Protein AF-A0A7T8GSR3-F1 (afdb_monomer_lite)

Structure (mmCIF, N/CA/C/O backbone):
data_AF-A0A7T8GSR3-F1
#
_entry.id   AF-A0A7T8GSR3-F1
#
loop_
_atom_site.group_PDB
_atom_site.id
_atom_site.type_symbol
_atom_site.label_atom_id
_atom_site.label_alt_id
_atom_site.label_comp_id
_atom_site.label_asym_id
_atom_site.label_entity_id
_atom_site.label_seq_id
_atom_site.pdbx_PDB_ins_code
_atom_site.Cartn_x
_atom_site.Cartn_y
_atom_site.Cartn_z
_atom_site.occupancy
_atom_site.B_iso_or_equiv
_atom_site.auth_seq_id
_atom_site.auth_comp_id
_atom_site.auth_asym_id
_atom_site.auth_atom_id
_atom_site.pdbx_PDB_model_num
ATOM 1 N N . MET A 1 1 ? 4.506 0.360 13.925 1.00 62.75 1 MET A N 1
ATOM 2 C CA . MET A 1 1 ? 3.218 -0.331 14.202 1.00 62.75 1 MET A CA 1
ATOM 3 C C . MET A 1 1 ? 2.027 0.299 13.454 1.00 62.75 1 MET A C 1
ATOM 5 O O . MET A 1 1 ? 0.956 0.458 14.029 1.00 62.75 1 MET A O 1
ATOM 9 N N . GLU A 1 2 ? 2.160 0.671 12.179 1.00 84.25 2 GLU A N 1
ATOM 10 C CA . GLU A 1 2 ? 1.029 1.244 11.423 1.00 84.25 2 GLU A CA 1
ATOM 11 C C . GLU A 1 2 ? 0.012 0.173 11.003 1.00 84.25 2 GLU A C 1
ATOM 13 O O . GLU A 1 2 ? -1.176 0.323 11.268 1.00 84.25 2 GLU A O 1
ATOM 18 N N . GLN A 1 3 ? 0.481 -0.958 10.471 1.00 88.06 3 GLN A N 1
ATOM 19 C CA . GLN A 1 3 ? -0.362 -2.081 10.040 1.00 88.06 3 GLN A CA 1
ATOM 20 C C . GLN A 1 3 ? -1.294 -2.583 11.154 1.00 88.06 3 GLN A C 1
ATOM 22 O O . GLN A 1 3 ? -2.496 -2.712 10.953 1.00 88.06 3 GLN A O 1
ATOM 27 N N . LEU A 1 4 ? -0.782 -2.727 12.381 1.00 86.12 4 LEU A N 1
ATOM 28 C CA . LEU A 1 4 ? -1.589 -3.129 13.538 1.00 86.12 4 LEU A CA 1
ATOM 29 C C . LEU A 1 4 ? -2.681 -2.101 13.897 1.00 86.12 4 LEU A C 1
ATOM 31 O O . LEU A 1 4 ? -3.760 -2.468 14.355 1.00 86.12 4 LEU A O 1
ATOM 35 N N . LYS A 1 5 ? -2.419 -0.803 13.689 1.00 86.38 5 LYS A N 1
ATOM 36 C CA . LYS A 1 5 ? -3.415 0.263 13.890 1.00 86.38 5 LYS A CA 1
ATOM 37 C C . LYS A 1 5 ? -4.467 0.266 12.779 1.00 86.38 5 LYS A C 1
ATOM 39 O O . LYS A 1 5 ? -5.616 0.600 13.051 1.00 86.38 5 LYS A O 1
ATOM 44 N N . LEU A 1 6 ? -4.082 -0.084 11.553 1.00 87.31 6 LEU A N 1
ATOM 45 C CA . LEU A 1 6 ? -4.975 -0.149 10.397 1.00 87.31 6 LEU A CA 1
ATOM 46 C C . LEU A 1 6 ? -5.882 -1.386 10.428 1.00 87.31 6 LEU A C 1
ATOM 48 O O . LEU A 1 6 ? -7.061 -1.267 10.103 1.00 87.31 6 LEU A O 1
ATOM 52 N N . LEU A 1 7 ? -5.371 -2.527 10.903 1.00 86.25 7 LEU A N 1
ATOM 53 C CA . LEU A 1 7 ? -6.143 -3.758 11.112 1.00 86.25 7 LEU A CA 1
ATOM 54 C C . LEU A 1 7 ? -7.324 -3.546 12.068 1.00 86.25 7 LEU A C 1
ATOM 56 O O . LEU A 1 7 ? -8.409 -4.070 11.845 1.00 86.25 7 LEU A O 1
ATOM 60 N N . LYS A 1 8 ? -7.143 -2.715 13.101 1.00 86.19 8 LYS A N 1
ATOM 61 C CA . LYS A 1 8 ? -8.195 -2.371 14.074 1.00 86.19 8 LYS A CA 1
ATOM 62 C C . LYS A 1 8 ? -9.269 -1.425 13.520 1.00 86.19 8 LYS A C 1
ATOM 64 O O . LYS A 1 8 ? -10.242 -1.140 14.214 1.00 86.19 8 LYS A O 1
ATOM 69 N N . LYS A 1 9 ? -9.092 -0.889 12.309 1.00 86.19 9 LYS A N 1
ATOM 70 C CA . LYS A 1 9 ? -10.010 0.068 11.682 1.00 86.19 9 LYS A CA 1
ATOM 71 C C . LYS A 1 9 ? -10.743 -0.574 10.508 1.00 86.19 9 LYS A C 1
ATOM 73 O O . LYS A 1 9 ? -10.154 -1.318 9.722 1.00 86.19 9 LYS A O 1
ATOM 78 N N . LYS A 1 10 ? -12.017 -0.203 10.351 1.00 83.19 10 LYS A N 1
ATOM 79 C CA . LYS A 1 10 ? -12.801 -0.492 9.140 1.00 83.19 10 LYS A CA 1
ATOM 80 C C . LYS A 1 10 ? -12.117 0.125 7.922 1.00 83.19 10 LYS A C 1
ATOM 82 O O . LYS A 1 10 ? -11.552 1.210 8.046 1.00 83.19 10 LYS A O 1
ATOM 87 N N . GLU A 1 11 ? -12.216 -0.524 6.764 1.00 79.88 11 GLU A N 1
ATOM 88 C CA . GLU A 1 11 ? -11.560 -0.103 5.515 1.00 79.88 11 GLU A CA 1
ATOM 89 C C . GLU A 1 11 ? -11.737 1.385 5.202 1.00 79.88 11 GLU A C 1
ATOM 91 O O . GLU A 1 11 ? -10.756 2.099 5.013 1.00 79.88 11 GLU A O 1
ATOM 96 N N . ASN A 1 12 ? -12.967 1.887 5.295 1.00 78.31 12 ASN A N 1
ATOM 97 C CA . ASN A 1 12 ? -13.297 3.282 4.984 1.00 78.31 12 ASN A CA 1
ATOM 98 C C . ASN A 1 12 ? -12.755 4.303 6.006 1.00 78.31 12 ASN A C 1
ATOM 100 O O . ASN A 1 12 ? -12.750 5.500 5.739 1.00 78.31 12 ASN A O 1
ATOM 104 N N . ALA A 1 13 ? -12.309 3.852 7.183 1.00 83.81 13 ALA A N 1
ATOM 105 C CA . ALA A 1 13 ? -11.751 4.694 8.245 1.00 83.81 13 ALA A CA 1
ATOM 106 C C . ALA A 1 13 ? -10.214 4.608 8.330 1.00 83.81 13 ALA A C 1
ATOM 108 O O . ALA A 1 13 ? -9.595 5.197 9.229 1.00 83.81 13 ALA A O 1
ATOM 109 N N . ARG A 1 14 ? -9.576 3.848 7.431 1.00 88.00 14 ARG A N 1
ATOM 110 C CA . ARG A 1 14 ? -8.121 3.694 7.388 1.00 88.00 14 ARG A CA 1
ATOM 111 C C . ARG A 1 14 ? -7.488 4.966 6.832 1.00 88.00 14 ARG A C 1
ATOM 113 O O . ARG A 1 14 ? -7.796 5.411 5.733 1.00 88.00 14 ARG A O 1
ATOM 120 N N . ARG A 1 15 ? 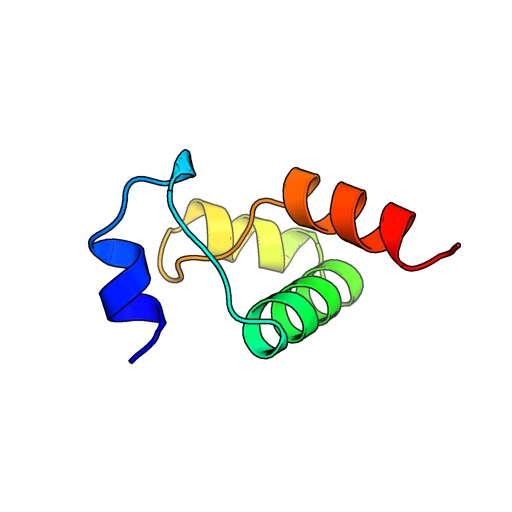-6.588 5.553 7.621 1.00 87.19 15 ARG A N 1
ATOM 121 C CA . ARG A 1 15 ? -5.720 6.660 7.208 1.00 87.19 15 ARG A CA 1
ATOM 122 C C . ARG A 1 15 ? -4.307 6.119 7.103 1.00 87.19 15 ARG A C 1
ATOM 124 O O . ARG A 1 15 ? -3.736 5.736 8.122 1.00 87.19 15 ARG A O 1
ATOM 131 N N . TYR A 1 16 ? -3.804 6.052 5.880 1.00 88.44 16 TYR A N 1
ATOM 132 C CA . TYR A 1 16 ? -2.467 5.565 5.563 1.00 88.44 16 TYR A CA 1
ATOM 133 C C . TYR A 1 16 ? -1.454 6.696 5.752 1.00 88.44 16 TYR A C 1
ATOM 135 O O . TYR A 1 16 ? -1.773 7.857 5.481 1.00 88.44 16 TYR A O 1
ATOM 143 N N . SER A 1 17 ? -0.249 6.380 6.230 1.00 89.44 17 SER A N 1
ATOM 144 C CA . SER A 1 17 ? 0.823 7.376 6.266 1.00 89.44 17 SER A CA 1
ATOM 145 C C . SER A 1 17 ? 1.243 7.781 4.849 1.00 89.44 17 SER A C 1
ATOM 147 O O . SER A 1 17 ? 1.136 6.972 3.923 1.00 89.44 17 SER A O 1
ATOM 149 N N . PRO A 1 18 ? 1.783 8.999 4.663 1.00 86.94 18 PRO A N 1
ATOM 150 C CA . PRO A 1 18 ? 2.356 9.411 3.382 1.00 86.94 18 PRO A CA 1
ATOM 151 C C . PRO A 1 18 ? 3.465 8.460 2.908 1.00 86.94 18 PRO A C 1
ATOM 153 O O . PRO A 1 18 ? 3.553 8.168 1.721 1.00 86.94 18 PRO A O 1
ATOM 156 N N . THR A 1 19 ? 4.258 7.901 3.828 1.00 89.56 19 THR A N 1
ATOM 157 C CA . THR A 1 19 ? 5.281 6.896 3.506 1.00 89.56 19 THR A CA 1
ATOM 158 C C . THR A 1 19 ? 4.663 5.614 2.951 1.00 89.56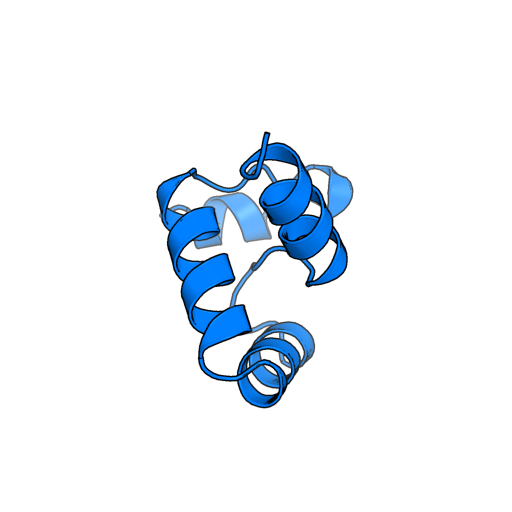 19 THR A C 1
ATOM 160 O O . THR A 1 19 ? 5.118 5.111 1.928 1.00 89.56 19 THR A O 1
ATOM 163 N N . LEU A 1 20 ? 3.605 5.095 3.582 1.00 88.56 20 LEU A N 1
ATOM 164 C CA . LEU A 1 20 ? 2.925 3.891 3.102 1.00 88.56 20 LEU A CA 1
ATOM 165 C C . LEU A 1 20 ? 2.220 4.132 1.763 1.00 88.56 20 LEU A C 1
ATOM 167 O O . LEU A 1 20 ? 2.237 3.249 0.912 1.00 88.56 20 LEU A O 1
ATOM 171 N N . LEU A 1 21 ? 1.648 5.322 1.553 1.00 88.94 21 LEU A N 1
ATOM 172 C CA . LEU A 1 21 ? 1.076 5.723 0.265 1.00 88.94 21 LEU A CA 1
ATOM 173 C C . LEU A 1 21 ? 2.141 5.770 -0.837 1.00 88.94 21 LEU A C 1
ATOM 175 O O . LEU A 1 21 ? 1.909 5.233 -1.914 1.00 88.94 21 LEU A O 1
ATOM 179 N N . ALA A 1 22 ? 3.321 6.335 -0.564 1.00 89.06 22 ALA A N 1
ATOM 180 C CA . ALA A 1 22 ? 4.423 6.370 -1.524 1.00 89.06 22 ALA A CA 1
ATOM 181 C C . ALA A 1 22 ? 4.912 4.959 -1.896 1.00 89.06 22 ALA A C 1
ATOM 183 O O . ALA A 1 22 ? 5.083 4.657 -3.075 1.00 89.06 22 ALA A O 1
ATOM 184 N N . VAL A 1 23 ? 5.073 4.071 -0.906 1.00 90.06 23 VAL A N 1
ATOM 185 C CA . VAL A 1 23 ? 5.436 2.660 -1.140 1.00 90.06 23 VAL A CA 1
ATOM 186 C C . VAL A 1 23 ? 4.351 1.939 -1.938 1.00 90.06 23 VAL A C 1
ATOM 188 O O . VAL A 1 23 ? 4.659 1.209 -2.874 1.00 90.06 23 VAL A O 1
ATOM 191 N N . ALA A 1 24 ? 3.082 2.168 -1.605 1.00 90.50 24 ALA A N 1
ATOM 192 C CA . ALA A 1 24 ? 1.956 1.573 -2.307 1.00 90.50 24 ALA A CA 1
ATOM 193 C C . ALA A 1 24 ? 1.884 2.038 -3.774 1.00 90.50 24 ALA A C 1
ATOM 195 O O . ALA A 1 24 ? 1.749 1.197 -4.658 1.00 90.50 24 ALA A O 1
ATOM 196 N N . CYS A 1 25 ? 2.076 3.335 -4.044 1.00 88.94 25 CYS A N 1
ATOM 197 C CA . CYS A 1 25 ? 2.226 3.863 -5.404 1.00 88.94 25 CYS A CA 1
ATOM 198 C C . CYS A 1 25 ? 3.412 3.223 -6.132 1.00 88.94 25 CYS A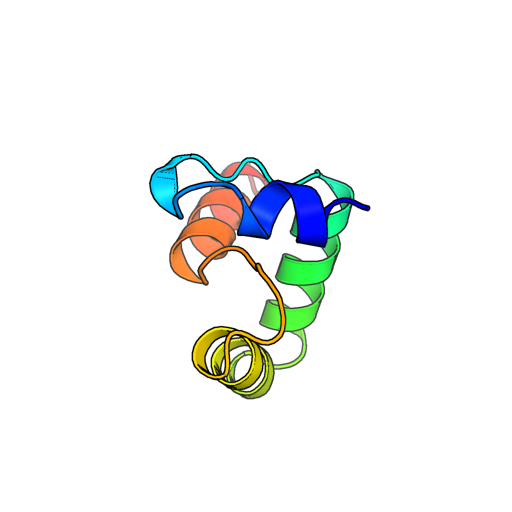 C 1
ATOM 200 O O . CYS A 1 25 ? 3.284 2.841 -7.292 1.00 88.94 25 CYS A O 1
ATOM 202 N N . LEU A 1 26 ? 4.568 3.092 -5.477 1.00 90.00 26 LEU A N 1
ATOM 203 C CA . LEU A 1 26 ? 5.744 2.4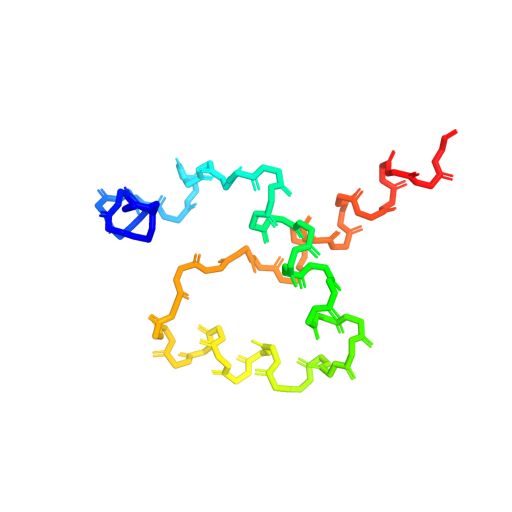70 -6.083 1.00 90.00 26 LEU A CA 1
ATOM 204 C C . LEU A 1 26 ? 5.467 1.012 -6.468 1.00 90.00 26 LEU A C 1
ATOM 206 O O . LEU A 1 26 ? 5.808 0.591 -7.570 1.00 90.00 26 LEU A O 1
ATOM 210 N N . TRP A 1 27 ? 4.829 0.245 -5.584 1.00 91.12 27 TRP A N 1
ATOM 211 C CA . TRP A 1 27 ? 4.490 -1.156 -5.838 1.00 91.12 27 TRP A CA 1
ATOM 212 C C . TRP A 1 27 ? 3.449 -1.306 -6.942 1.00 91.12 27 TRP A C 1
ATOM 214 O O . TRP A 1 27 ? 3.617 -2.158 -7.813 1.00 91.12 27 TRP A O 1
ATOM 224 N N . GLU A 1 28 ? 2.420 -0.457 -6.945 1.00 89.69 28 GLU A N 1
ATOM 225 C CA . GLU A 1 28 ? 1.418 -0.422 -8.009 1.00 89.69 28 GLU A CA 1
ATOM 226 C C . GLU A 1 28 ? 2.047 -0.100 -9.372 1.00 89.69 28 GLU A C 1
ATOM 228 O O . GLU A 1 28 ? 1.723 -0.766 -10.351 1.00 89.69 28 GLU A O 1
ATOM 233 N N . ASN A 1 29 ? 2.991 0.846 -9.435 1.00 89.56 29 ASN A N 1
ATOM 234 C CA . ASN A 1 29 ? 3.718 1.169 -10.668 1.00 89.56 29 ASN A CA 1
ATOM 235 C C . ASN A 1 29 ? 4.696 0.062 -11.095 1.00 89.56 29 ASN A C 1
ATOM 237 O O . ASN A 1 29 ? 4.861 -0.186 -12.286 1.00 89.56 29 ASN A O 1
ATOM 241 N N . THR A 1 30 ? 5.347 -0.609 -10.141 1.00 92.50 30 THR A N 1
ATOM 242 C CA . THR A 1 30 ? 6.348 -1.649 -10.435 1.00 92.50 30 THR A CA 1
ATOM 243 C C . THR A 1 30 ? 5.692 -2.940 -10.923 1.00 92.50 30 THR A C 1
ATOM 245 O O . THR A 1 30 ? 6.157 -3.554 -11.881 1.00 92.50 30 THR A O 1
ATOM 248 N N . SER A 1 31 ? 4.621 -3.386 -10.262 1.00 91.81 31 SER A N 1
ATOM 249 C CA . SER A 1 31 ? 3.879 -4.581 -10.664 1.00 91.81 31 SER A CA 1
ATOM 250 C C . SER A 1 31 ? 2.437 -4.545 -10.138 1.00 91.81 31 SER A C 1
ATOM 252 O O . SER A 1 31 ? 2.163 -4.995 -9.018 1.00 91.81 31 SER A O 1
ATOM 254 N N . PRO A 1 32 ? 1.476 -4.082 -10.959 1.00 89.94 32 PRO A N 1
ATOM 255 C CA . PRO A 1 32 ? 0.068 -4.015 -10.573 1.00 89.94 32 PRO A CA 1
ATOM 256 C C . PRO A 1 32 ? -0.511 -5.386 -10.202 1.00 89.94 32 PRO A C 1
ATOM 258 O O . PRO A 1 32 ? -1.344 -5.496 -9.303 1.00 89.94 32 PRO A O 1
ATOM 261 N N . SER A 1 33 ? -0.074 -6.443 -10.891 1.00 90.50 33 SER A N 1
ATOM 262 C CA . SER A 1 33 ? -0.551 -7.811 -10.674 1.00 90.50 33 SER A CA 1
ATOM 263 C C . SER A 1 33 ? -0.152 -8.336 -9.295 1.00 90.50 33 SER A C 1
ATOM 265 O O . SER A 1 33 ? -0.991 -8.888 -8.585 1.00 90.50 33 SER A O 1
ATOM 267 N N . LEU A 1 34 ? 1.100 -8.105 -8.881 1.00 88.31 34 LEU A N 1
ATOM 268 C CA . LEU A 1 34 ? 1.569 -8.469 -7.541 1.00 88.31 34 LEU A CA 1
ATOM 269 C C . LEU A 1 34 ? 0.892 -7.621 -6.467 1.00 88.31 34 LEU A C 1
ATOM 271 O O . LEU A 1 34 ? 0.484 -8.151 -5.438 1.00 88.31 34 LEU A O 1
ATOM 275 N N . TYR A 1 35 ? 0.707 -6.325 -6.722 1.00 91.00 35 TYR A N 1
ATOM 276 C CA . TYR A 1 35 ? 0.008 -5.441 -5.796 1.00 91.00 35 TYR A CA 1
ATOM 277 C C . TYR A 1 35 ? -1.428 -5.912 -5.517 1.00 91.00 35 TYR A C 1
ATOM 279 O O . TYR A 1 35 ? -1.843 -6.006 -4.361 1.00 91.00 35 TYR A O 1
ATOM 287 N N . ARG A 1 36 ? -2.171 -6.296 -6.566 1.00 90.25 36 ARG A N 1
ATOM 288 C CA . ARG A 1 36 ? -3.519 -6.873 -6.432 1.00 90.25 36 ARG A CA 1
ATOM 289 C C . ARG A 1 36 ? -3.514 -8.209 -5.702 1.00 90.25 36 ARG A C 1
ATOM 291 O O . ARG A 1 36 ? -4.420 -8.445 -4.913 1.00 90.25 36 ARG A O 1
ATOM 298 N N . MET A 1 37 ? -2.514 -9.057 -5.944 1.00 90.94 37 MET A N 1
ATOM 299 C CA . MET A 1 37 ? -2.374 -10.327 -5.230 1.00 90.94 37 MET A CA 1
ATOM 300 C C . MET A 1 37 ? -2.195 -10.089 -3.727 1.00 90.94 37 MET A C 1
ATOM 302 O O . MET A 1 37 ? -2.927 -10.663 -2.933 1.00 90.94 37 MET A O 1
ATOM 306 N N . ILE A 1 38 ? -1.301 -9.175 -3.336 1.00 89.62 38 ILE A N 1
ATOM 307 C CA . ILE A 1 38 ? -1.061 -8.821 -1.927 1.00 89.62 38 ILE A CA 1
ATOM 308 C C . ILE A 1 38 ? -2.315 -8.209 -1.283 1.00 89.62 38 ILE A C 1
ATOM 310 O O . ILE A 1 38 ? -2.628 -8.515 -0.132 1.00 89.62 38 ILE A O 1
ATOM 314 N N . LEU A 1 39 ? -3.042 -7.360 -2.017 1.00 88.81 39 LEU A N 1
ATOM 315 C CA . LEU A 1 39 ? -4.319 -6.800 -1.568 1.00 88.81 39 LEU A CA 1
ATOM 316 C C . LEU A 1 39 ? -5.385 -7.879 -1.354 1.00 88.81 39 LEU A C 1
ATOM 318 O O . LEU A 1 39 ? -6.086 -7.840 -0.348 1.00 88.81 39 LEU A O 1
ATOM 322 N N . HIS A 1 40 ? -5.510 -8.818 -2.294 1.00 88.81 40 HIS A N 1
ATOM 323 C CA . HIS A 1 40 ? -6.491 -9.900 -2.240 1.00 88.81 40 HIS A CA 1
ATOM 324 C C . HIS A 1 40 ? -6.211 -10.868 -1.088 1.00 88.81 40 HIS A C 1
ATOM 326 O O . HIS A 1 40 ? -7.134 -11.293 -0.402 1.00 88.81 40 HIS A O 1
ATOM 332 N N . ASP A 1 41 ? -4.939 -11.190 -0.860 1.00 86.94 41 ASP A N 1
ATOM 333 C CA . ASP A 1 41 ? -4.528 -12.083 0.223 1.00 86.94 41 ASP A CA 1
ATOM 334 C C . ASP A 1 41 ? -4.727 -11.447 1.613 1.00 86.94 41 ASP A C 1
ATOM 336 O O . ASP A 1 41 ? -4.841 -12.126 2.628 1.00 86.94 41 ASP A O 1
ATOM 340 N N . GLY A 1 42 ? -4.804 -10.112 1.681 1.00 82.00 42 GLY A N 1
ATOM 341 C CA . GLY A 1 42 ? -5.089 -9.391 2.922 1.00 82.00 42 GLY A CA 1
ATOM 342 C C . GLY A 1 42 ? -3.944 -9.418 3.941 1.00 82.00 42 GLY A C 1
ATOM 343 O O . GLY A 1 42 ? -4.116 -8.921 5.056 1.00 82.00 42 GLY A O 1
ATOM 344 N N . PHE A 1 43 ? -2.765 -9.934 3.564 1.00 79.38 43 PHE A N 1
ATOM 345 C CA . PHE A 1 43 ? -1.557 -9.949 4.401 1.00 79.38 43 PHE A CA 1
ATOM 346 C C . PHE A 1 43 ? -1.163 -8.554 4.894 1.00 79.38 43 PHE A C 1
ATOM 348 O O . PHE A 1 43 ? -0.687 -8.394 6.020 1.00 79.38 43 PHE A O 1
ATOM 355 N N . LEU A 1 44 ? -1.350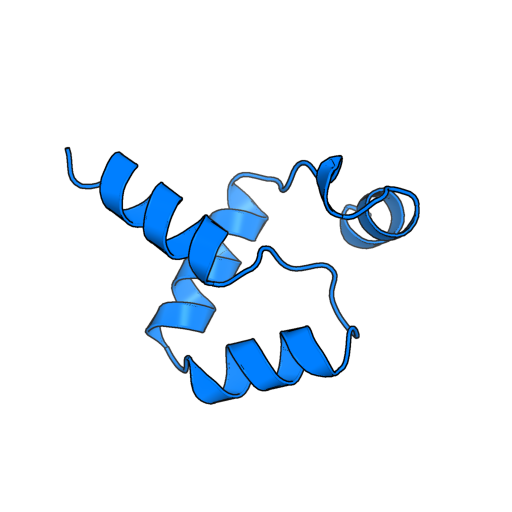 -7.538 4.048 1.00 84.50 44 LEU A N 1
ATOM 356 C CA . LEU A 1 44 ? -1.063 -6.149 4.370 1.00 84.50 44 LEU A CA 1
ATOM 357 C C . LEU A 1 44 ? -2.307 -5.295 4.184 1.00 84.50 44 LEU A C 1
ATOM 359 O O . LEU A 1 44 ? -3.014 -5.359 3.182 1.00 84.50 44 LEU A O 1
ATOM 363 N N . THR A 1 45 ? -2.528 -4.413 5.148 1.00 89.25 45 THR A N 1
ATOM 364 C CA . THR A 1 45 ? -3.530 -3.368 5.040 1.00 89.25 45 THR A CA 1
ATOM 365 C C . THR A 1 45 ? -2.991 -2.247 4.155 1.00 89.25 45 THR A C 1
ATOM 367 O O . THR A 1 45 ? -2.332 -1.318 4.633 1.00 89.25 45 THR A O 1
ATOM 370 N N . LEU A 1 46 ? -3.257 -2.359 2.856 1.00 88.56 46 LEU A N 1
ATOM 371 C CA . LEU A 1 46 ? -2.849 -1.420 1.812 1.00 88.56 46 LEU A CA 1
ATOM 372 C C . LEU A 1 46 ? -4.061 -0.624 1.285 1.00 88.56 46 LEU A C 1
ATOM 374 O O . LEU A 1 46 ? -5.206 -1.030 1.509 1.00 88.56 46 LEU A O 1
ATOM 378 N N . PRO A 1 47 ? -3.850 0.554 0.673 1.00 89.06 47 PRO A N 1
ATOM 379 C CA . PRO A 1 47 ? -4.910 1.274 -0.031 1.00 89.06 47 PRO A CA 1
ATOM 380 C C . PRO A 1 47 ? -5.357 0.501 -1.278 1.00 89.06 47 PRO A C 1
ATOM 382 O O . PRO A 1 47 ? -4.589 -0.246 -1.868 1.00 89.06 47 PRO A O 1
ATOM 385 N N . SER A 1 48 ? -6.602 0.680 -1.710 1.00 87.06 48 SER A N 1
ATOM 386 C CA . SER A 1 48 ? -7.046 0.102 -2.980 1.00 87.06 48 SER A CA 1
ATOM 387 C C . SER A 1 48 ? -6.411 0.833 -4.165 1.00 87.06 48 SER A C 1
ATOM 389 O O . SER A 1 48 ? -6.141 2.035 -4.092 1.00 87.06 48 SER A O 1
ATOM 391 N N . SER A 1 49 ? -6.254 0.139 -5.293 1.00 84.56 49 SER A N 1
ATOM 392 C CA . SER A 1 49 ? -5.733 0.743 -6.527 1.00 84.56 49 SER A CA 1
ATOM 393 C C . SER A 1 49 ? -6.529 1.962 -6.991 1.00 84.56 49 SER A C 1
ATOM 395 O O . SER A 1 49 ? -5.976 2.938 -7.484 1.00 84.56 49 SER A O 1
ATOM 397 N N . SER A 1 50 ? -7.846 1.971 -6.774 1.00 83.81 50 SER A N 1
ATOM 398 C CA . SER A 1 50 ? -8.680 3.146 -7.050 1.00 83.81 50 SER A CA 1
ATOM 399 C C . SER A 1 50 ? -8.309 4.343 -6.168 1.00 83.81 50 SER A C 1
ATOM 401 O O . SER A 1 50 ? -8.355 5.485 -6.624 1.00 83.81 50 SER A O 1
ATOM 403 N N . HIS A 1 51 ? -7.929 4.088 -4.911 1.00 83.62 51 HIS A N 1
ATOM 404 C CA . HIS A 1 51 ? -7.481 5.119 -3.980 1.00 83.62 51 HIS A CA 1
ATOM 405 C C . HIS A 1 51 ? -6.142 5.716 -4.420 1.00 83.62 51 HIS A C 1
ATOM 407 O O . HIS A 1 51 ? -5.998 6.937 -4.392 1.00 83.62 51 HIS A O 1
ATOM 413 N N . LEU A 1 52 ? -5.203 4.871 -4.857 1.00 84.94 52 LEU A N 1
ATOM 414 C CA . LEU A 1 52 ? -3.898 5.293 -5.368 1.00 84.94 52 LEU A CA 1
ATOM 415 C C . LEU A 1 52 ? -4.015 6.059 -6.682 1.00 84.94 52 LEU A C 1
ATOM 417 O O . LEU A 1 52 ? -3.446 7.135 -6.799 1.00 84.94 52 LEU A O 1
ATOM 421 N N . ASN A 1 53 ? -4.818 5.577 -7.632 1.00 82.06 53 ASN A N 1
ATOM 422 C CA . ASN A 1 53 ? -5.025 6.255 -8.912 1.00 82.06 53 ASN A CA 1
ATOM 423 C C . ASN A 1 53 ? -5.650 7.648 -8.721 1.00 82.06 53 ASN A C 1
ATOM 425 O O . ASN A 1 53 ? -5.229 8.612 -9.355 1.00 82.06 53 ASN A O 1
ATOM 429 N N . ARG A 1 54 ? -6.609 7.795 -7.792 1.00 82.88 54 ARG A N 1
ATOM 430 C CA . ARG A 1 54 ? -7.131 9.121 -7.424 1.00 82.88 54 ARG A CA 1
ATOM 431 C C . ARG A 1 54 ? -6.025 10.016 -6.866 1.00 82.88 54 ARG A C 1
ATOM 433 O O . ARG A 1 54 ? -5.909 11.158 -7.284 1.00 82.88 54 ARG A O 1
ATOM 440 N N . LEU A 1 55 ? -5.206 9.491 -5.959 1.00 79.00 55 LEU A N 1
ATOM 441 C CA . LEU A 1 55 ? -4.126 10.243 -5.319 1.00 79.00 55 LEU A CA 1
ATOM 442 C C . LEU A 1 55 ? -3.023 10.645 -6.316 1.00 79.00 55 LEU A C 1
ATOM 444 O O . LEU A 1 55 ? -2.533 11.765 -6.278 1.00 79.00 55 LEU A O 1
ATOM 448 N N . SER A 1 56 ? -2.693 9.763 -7.261 1.00 75.69 56 SER A N 1
ATOM 449 C CA . SER A 1 56 ? -1.730 10.021 -8.335 1.00 75.69 56 SER A CA 1
ATOM 450 C C . SER A 1 56 ? -2.192 11.126 -9.285 1.00 75.69 56 SER A C 1
ATOM 452 O O . SER A 1 56 ? -1.362 11.884 -9.784 1.00 75.69 56 SER A O 1
ATOM 454 N N . ARG A 1 57 ? -3.503 11.225 -9.545 1.00 74.88 57 ARG A N 1
ATOM 455 C CA . ARG A 1 57 ? -4.081 12.307 -10.359 1.00 74.88 57 ARG A CA 1
ATOM 456 C C . ARG A 1 57 ? -3.985 13.653 -9.647 1.00 74.88 57 ARG A C 1
ATOM 458 O O . ARG A 1 57 ? -3.605 14.628 -10.275 1.00 74.88 57 ARG A O 1
ATOM 465 N N . GLU A 1 58 ? -4.254 13.677 -8.344 1.00 70.38 58 GLU A N 1
ATOM 466 C CA . GLU A 1 58 ? -4.152 14.884 -7.508 1.00 70.38 58 GLU A CA 1
ATOM 467 C C . GLU A 1 58 ? -2.702 15.379 -7.355 1.00 70.38 58 GLU A C 1
ATOM 469 O O . GLU A 1 58 ? -2.480 16.562 -7.135 1.00 70.38 58 GLU A O 1
ATOM 474 N N . TRP A 1 59 ? -1.705 14.494 -7.466 1.00 63.75 59 TRP A N 1
ATOM 475 C CA . TRP A 1 59 ? -0.279 14.853 -7.400 1.00 63.75 59 TRP A CA 1
ATOM 476 C C . TRP A 1 59 ? 0.331 15.293 -8.738 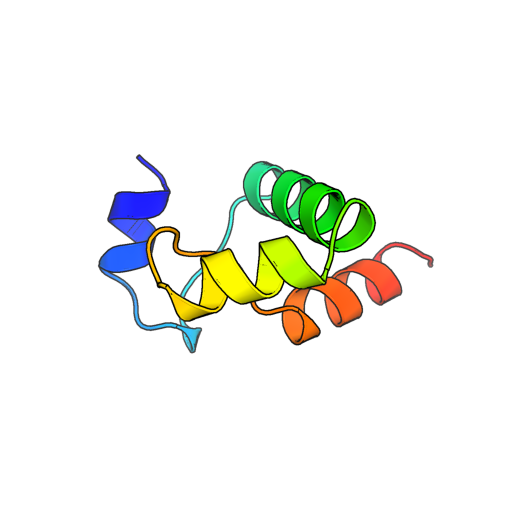1.00 63.75 59 TRP A C 1
ATOM 478 O O . TRP A 1 59 ? 1.453 15.790 -8.742 1.00 63.75 59 TRP A O 1
ATOM 488 N N . SER A 1 60 ? -0.364 15.104 -9.865 1.00 55.03 60 SER A N 1
ATOM 489 C CA . SER A 1 60 ? 0.117 15.520 -11.197 1.00 55.03 60 SER A CA 1
ATOM 490 C C . SER A 1 60 ? -0.341 16.932 -11.602 1.00 55.03 60 SER A C 1
ATOM 492 O O . SER A 1 60 ? -0.265 17.268 -12.783 1.00 55.03 60 SER A O 1
ATOM 494 N N . GLN A 1 61 ? -0.832 17.737 -10.655 1.00 42.81 61 GLN A N 1
ATOM 495 C CA . GLN A 1 61 ? -1.313 19.110 -10.857 1.00 42.81 61 GLN A CA 1
ATOM 496 C C . GLN A 1 61 ? -0.428 20.108 -10.109 1.00 42.81 61 GLN A C 1
ATOM 498 O O . GLN A 1 61 ? -0.220 21.212 -10.656 1.00 42.81 61 GLN A O 1
#

Sequence (61 aa):
MEQLKLLKKKENARRYSPTLLAVACLWENTSPSLYRMILHDGFLTLPSSSHLNRLSREWSQ

pLDDT: mean 84.38, std 8.93, range [42.81, 92.5]

Foldseek 3Di:
DLQVVQVPDDLVPRDDDPVLLVVLLVCCVVDVPVSVVCVVVPPGSHRDPVVSVVVVVVVVD

Organism: Caligus rogercresseyi (NCBI:txid217165)

Secondary structure (DSSP, 8-state):
-HHHHHHTS-GGG----HHHHHHHHHHHHH-HHHHHHHHHHTSS----HHHHHHHHHHTT-

Radius of gyration: 11.41 Å; chains: 1; bounding box: 20×31×25 Å